Protein AF-A0A7Z8PB10-F1 (afdb_monomer_lite)

Sequence (148 aa):
MECFTLDSGPEALIAQLASESCLQAYIQVSTEELAGVVEPSLMRHLRQMQDCLQQIMGGGFEVAVASNRQGMDLLLTELLALGTWHGWELPLQAAAVRDLPQPAPASGLLGTDAQGEGARCWLQGELVWLSRCREVTDQADMSQHWGS

Structure (mmCIF, N/CA/C/O backbone):
data_AF-A0A7Z8PB10-F1
#
_entry.id   AF-A0A7Z8PB10-F1
#
loop_
_atom_site.group_PDB
_atom_site.id
_atom_site.type_symbol
_atom_site.label_atom_id
_atom_site.label_alt_id
_atom_site.label_comp_id
_atom_site.label_asym_id
_atom_site.label_entity_id
_atom_site.label_seq_id
_atom_site.pdbx_PDB_ins_code
_atom_site.Cartn_x
_atom_site.Cartn_y
_atom_site.Cartn_z
_atom_site.occupancy
_atom_site.B_iso_or_equiv
_atom_site.auth_seq_id
_atom_site.auth_comp_id
_atom_site.auth_asym_id
_atom_site.auth_atom_id
_atom_site.pdbx_PDB_model_num
ATOM 1 N N . MET A 1 1 ? 9.977 -12.111 0.870 1.00 86.12 1 MET A N 1
ATOM 2 C CA . MET A 1 1 ? 10.009 -10.943 -0.023 1.00 86.12 1 MET A CA 1
ATOM 3 C C . MET A 1 1 ? 9.470 -11.374 -1.367 1.00 86.12 1 MET A C 1
ATOM 5 O O . MET A 1 1 ? 9.866 -12.424 -1.865 1.00 86.12 1 MET A O 1
ATOM 9 N N . GLU A 1 2 ? 8.530 -10.605 -1.883 1.00 91.25 2 GLU A N 1
ATOM 10 C CA . GLU A 1 2 ? 7.868 -10.787 -3.168 1.00 91.25 2 GLU A CA 1
ATOM 11 C C . GLU A 1 2 ? 8.197 -9.576 -4.039 1.00 91.25 2 GLU A C 1
ATOM 13 O O . GLU A 1 2 ? 8.516 -8.505 -3.519 1.00 91.25 2 GLU A O 1
ATOM 18 N N . CYS A 1 3 ? 8.161 -9.750 -5.353 1.00 94.56 3 CYS A N 1
ATOM 19 C CA . CYS A 1 3 ? 8.419 -8.677 -6.299 1.00 94.56 3 CYS A CA 1
ATOM 20 C C . CYS A 1 3 ? 7.369 -8.725 -7.399 1.00 94.56 3 CYS A C 1
ATOM 22 O O . CYS A 1 3 ? 6.978 -9.806 -7.855 1.00 94.56 3 CYS A O 1
ATOM 24 N N . PHE A 1 4 ? 6.937 -7.546 -7.813 1.00 95.62 4 PHE A N 1
ATOM 25 C CA . PHE A 1 4 ? 5.889 -7.348 -8.791 1.00 95.62 4 PHE A CA 1
ATOM 26 C C . PHE A 1 4 ? 6.340 -6.343 -9.842 1.00 95.62 4 PHE A C 1
ATOM 28 O O . PHE A 1 4 ? 7.070 -5.401 -9.534 1.00 95.62 4 PHE A O 1
ATOM 35 N N . THR A 1 5 ? 5.872 -6.536 -11.068 1.00 95.75 5 THR A N 1
ATOM 36 C CA . THR A 1 5 ? 5.940 -5.543 -12.136 1.00 95.75 5 THR A CA 1
ATOM 37 C C . THR A 1 5 ? 4.611 -4.799 -12.192 1.00 95.75 5 THR A C 1
ATOM 39 O O . THR A 1 5 ? 3.552 -5.417 -12.089 1.00 95.75 5 THR A O 1
ATOM 42 N N . LEU A 1 6 ? 4.668 -3.483 -12.356 1.00 94.56 6 LEU A N 1
ATOM 43 C CA . LEU A 1 6 ? 3.505 -2.634 -12.573 1.00 94.56 6 LEU A CA 1
ATOM 44 C C . LEU A 1 6 ? 2.930 -2.850 -13.984 1.00 94.56 6 LEU A C 1
ATOM 46 O O . LEU A 1 6 ? 3.659 -2.721 -14.964 1.00 94.56 6 LEU A O 1
ATOM 50 N N . ASP A 1 7 ? 1.623 -3.097 -14.103 1.00 92.50 7 ASP A N 1
ATOM 51 C CA . ASP A 1 7 ? 0.934 -3.118 -15.413 1.00 92.50 7 ASP A CA 1
ATOM 52 C C . ASP A 1 7 ? 0.835 -1.717 -16.030 1.00 92.50 7 ASP A C 1
ATOM 54 O O . ASP A 1 7 ? 0.815 -1.518 -17.245 1.00 92.50 7 ASP A O 1
ATOM 58 N N . SER A 1 8 ? 0.752 -0.732 -15.148 1.00 84.19 8 SER A N 1
ATOM 59 C CA . SER A 1 8 ? 0.662 0.692 -15.426 1.00 84.19 8 SER A CA 1
ATOM 60 C C . SER A 1 8 ? 1.412 1.403 -14.311 1.00 84.19 8 SER A C 1
ATOM 62 O O . SER A 1 8 ? 1.325 0.953 -13.170 1.00 84.19 8 SER A O 1
ATOM 64 N N . GLY A 1 9 ? 2.152 2.467 -14.639 1.00 90.25 9 GLY A N 1
ATOM 65 C CA . GLY A 1 9 ? 3.094 3.140 -13.734 1.00 90.25 9 GLY A CA 1
ATOM 66 C C . GLY A 1 9 ? 2.552 3.463 -12.328 1.00 90.25 9 GLY A C 1
ATOM 67 O O . GLY A 1 9 ? 1.354 3.368 -12.069 1.00 90.25 9 GLY A O 1
ATOM 68 N N . PRO A 1 10 ? 3.420 3.884 -11.394 1.00 92.31 10 PRO A N 1
ATOM 69 C CA . PRO A 1 10 ? 3.121 3.883 -9.956 1.00 92.31 10 PRO A CA 1
ATOM 70 C C . PRO A 1 10 ? 1.874 4.689 -9.564 1.00 92.31 10 PRO A C 1
ATOM 72 O O . PRO A 1 10 ? 1.188 4.341 -8.608 1.00 92.31 10 PRO A O 1
ATOM 75 N N . GLU A 1 11 ? 1.536 5.719 -10.336 1.00 93.88 11 GLU A N 1
ATOM 76 C CA . GLU A 1 11 ? 0.323 6.525 -10.172 1.00 93.88 11 GLU A CA 1
ATOM 77 C C . GLU A 1 11 ? -0.963 5.693 -10.265 1.00 93.88 11 GLU A C 1
ATOM 79 O O . GLU A 1 11 ? -1.881 5.892 -9.473 1.00 93.88 11 GLU A O 1
ATOM 84 N N . ALA A 1 12 ? -1.024 4.728 -11.186 1.00 94.88 12 ALA A N 1
ATOM 85 C CA . ALA A 1 12 ? -2.190 3.870 -11.363 1.00 94.88 12 ALA A CA 1
ATOM 86 C C . ALA A 1 12 ? -2.346 2.875 -10.206 1.00 94.88 12 ALA A C 1
ATOM 88 O O . ALA A 1 12 ? -3.461 2.645 -9.740 1.00 94.88 12 ALA A O 1
ATOM 89 N N . LEU A 1 13 ? -1.234 2.337 -9.692 1.00 95.94 13 LEU A N 1
ATOM 90 C CA . LEU A 1 13 ? -1.252 1.520 -8.478 1.00 95.94 13 LEU A CA 1
ATOM 91 C C . LEU A 1 13 ? -1.753 2.335 -7.281 1.00 95.94 13 LEU A C 1
ATOM 93 O O . LEU A 1 13 ? -2.646 1.885 -6.570 1.00 95.94 13 LEU A O 1
ATOM 97 N N . ILE A 1 14 ? -1.215 3.540 -7.076 1.00 96.19 14 ILE A N 1
ATOM 98 C CA . ILE A 1 14 ? -1.632 4.423 -5.978 1.00 96.19 14 ILE A CA 1
ATOM 99 C C . ILE A 1 14 ? -3.119 4.774 -6.103 1.00 96.19 14 ILE A C 1
ATOM 101 O O . ILE A 1 14 ? -3.845 4.685 -5.116 1.00 96.19 14 ILE A O 1
ATOM 105 N N . ALA A 1 15 ? -3.592 5.114 -7.305 1.00 95.50 15 ALA A N 1
ATOM 106 C CA . ALA A 1 15 ? -5.002 5.403 -7.552 1.00 95.50 15 ALA A CA 1
ATOM 107 C C . ALA A 1 15 ? -5.905 4.194 -7.256 1.00 95.50 15 ALA A C 1
ATOM 109 O O . ALA A 1 15 ? -6.958 4.361 -6.644 1.00 95.50 15 ALA A O 1
ATOM 110 N N . GLN A 1 16 ? -5.486 2.978 -7.629 1.00 96.62 16 GLN A N 1
ATOM 111 C CA . GLN A 1 16 ? -6.229 1.755 -7.319 1.00 96.62 16 GLN A CA 1
ATOM 112 C C . GLN A 1 16 ? -6.271 1.486 -5.809 1.00 96.62 16 GLN A C 1
ATOM 114 O O . GLN A 1 16 ? -7.339 1.192 -5.274 1.00 96.62 16 GLN A O 1
ATOM 119 N N . LEU A 1 17 ? -5.145 1.625 -5.105 1.00 96.69 17 LEU A N 1
ATOM 120 C CA . LEU A 1 17 ? -5.073 1.425 -3.653 1.00 96.69 17 LEU A CA 1
ATOM 121 C C . LEU A 1 17 ? -5.892 2.475 -2.885 1.00 96.69 17 LEU A C 1
ATOM 123 O O . LEU A 1 17 ? -6.523 2.155 -1.883 1.00 96.69 17 LEU A O 1
ATOM 127 N N . ALA A 1 18 ? -5.934 3.715 -3.377 1.00 96.31 18 ALA A N 1
ATOM 128 C CA . ALA A 1 18 ? -6.742 4.795 -2.81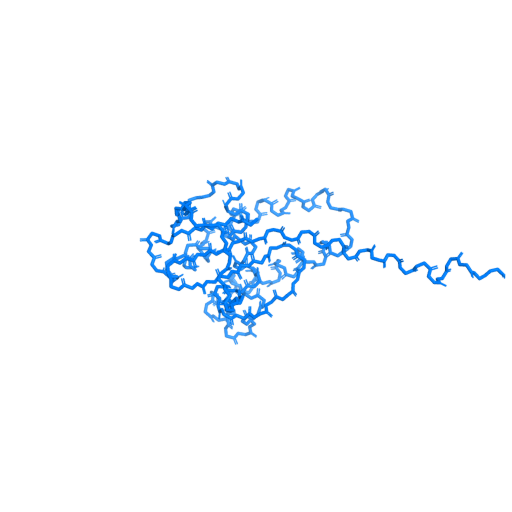4 1.00 96.31 18 ALA A CA 1
ATOM 129 C C . ALA A 1 18 ? -8.210 4.790 -3.293 1.00 96.31 18 ALA A C 1
ATOM 131 O O . ALA A 1 18 ? -8.985 5.661 -2.893 1.00 96.31 18 ALA A O 1
ATOM 132 N N . SER A 1 19 ? -8.603 3.843 -4.154 1.00 95.62 19 SER A N 1
ATOM 133 C CA . SER A 1 19 ? -9.971 3.748 -4.668 1.00 95.62 19 SER A CA 1
ATOM 134 C C . SER A 1 19 ? -10.956 3.358 -3.570 1.00 95.62 19 SER A C 1
ATOM 136 O O . SER A 1 19 ? -10.640 2.563 -2.685 1.00 95.62 19 SER A O 1
ATOM 138 N N . GLU A 1 20 ? -12.194 3.847 -3.665 1.00 94.38 20 GLU A N 1
ATOM 139 C CA . GLU A 1 20 ? -13.251 3.519 -2.701 1.00 94.38 20 GLU A CA 1
ATOM 140 C C . GLU A 1 20 ? -13.419 2.002 -2.515 1.00 94.38 20 GLU A C 1
ATOM 142 O O . GLU A 1 20 ? -13.520 1.531 -1.384 1.00 94.38 20 GLU A O 1
ATOM 147 N N . SER A 1 21 ? -13.361 1.225 -3.601 1.00 94.31 21 SER A N 1
ATOM 148 C CA . SER A 1 21 ? -13.440 -0.238 -3.553 1.00 94.31 21 SER A CA 1
ATOM 149 C C . SER A 1 21 ? -12.322 -0.873 -2.729 1.00 94.31 21 SER A C 1
ATOM 151 O O . SER A 1 21 ? -12.584 -1.770 -1.930 1.00 94.31 21 SER A O 1
ATOM 153 N N . CYS A 1 22 ? -11.080 -0.406 -2.888 1.00 95.44 22 CYS A N 1
ATOM 154 C CA . CYS A 1 22 ? -9.941 -0.954 -2.155 1.00 95.44 22 CYS A CA 1
ATOM 155 C C . CYS A 1 22 ? -10.000 -0.562 -0.673 1.00 95.44 22 CYS A C 1
ATOM 157 O O . CYS A 1 22 ? -9.753 -1.386 0.208 1.00 95.44 22 CYS A O 1
ATOM 159 N N . LEU A 1 23 ? -10.398 0.680 -0.388 1.00 95.31 23 LEU A N 1
ATOM 160 C CA . LEU A 1 23 ? -10.580 1.172 0.976 1.00 95.31 23 LEU A CA 1
ATOM 161 C C . LEU A 1 23 ? -11.707 0.423 1.706 1.00 95.31 23 LEU A C 1
ATOM 163 O O . LEU A 1 23 ? -11.551 0.063 2.871 1.00 95.31 23 LEU A O 1
ATOM 167 N N . GLN A 1 24 ? -12.820 0.126 1.030 1.00 93.69 24 GLN A N 1
ATOM 168 C CA . GLN A 1 24 ? -13.904 -0.684 1.596 1.00 93.69 24 GLN A CA 1
ATOM 169 C C . GLN A 1 24 ? -13.471 -2.133 1.853 1.00 93.69 24 GLN A C 1
ATOM 171 O O . GLN A 1 24 ? -13.760 -2.670 2.924 1.00 93.69 24 GLN A O 1
ATOM 176 N N . ALA A 1 25 ? -12.734 -2.747 0.921 1.00 94.06 25 ALA A N 1
ATOM 177 C CA . ALA A 1 25 ? -12.179 -4.087 1.111 1.00 94.06 25 ALA A CA 1
ATOM 178 C C . ALA A 1 25 ? -11.239 -4.142 2.329 1.00 94.06 25 ALA A C 1
ATOM 180 O O . ALA A 1 25 ? -11.304 -5.075 3.130 1.00 94.06 25 ALA A O 1
ATOM 181 N N . TYR A 1 26 ? -10.428 -3.100 2.528 1.00 93.12 26 TYR A N 1
ATOM 182 C CA . TYR A 1 26 ? -9.581 -2.965 3.709 1.00 93.12 26 TYR A CA 1
ATOM 183 C C . TYR A 1 26 ? -10.376 -2.845 5.012 1.00 93.12 26 TYR A C 1
ATOM 185 O O . TYR A 1 26 ? -10.040 -3.509 5.991 1.00 93.12 26 TYR A O 1
ATOM 193 N N . ILE A 1 27 ? -11.446 -2.042 5.046 1.00 91.81 27 ILE A N 1
ATOM 194 C CA . ILE A 1 27 ? -12.318 -1.932 6.231 1.00 91.81 27 ILE A CA 1
ATOM 195 C C . ILE A 1 27 ? -12.877 -3.301 6.614 1.00 91.81 27 ILE A C 1
ATOM 197 O O . ILE A 1 27 ? -12.883 -3.656 7.794 1.00 91.81 27 ILE A O 1
ATOM 201 N N . GLN A 1 28 ? -13.329 -4.070 5.623 1.00 90.81 28 GLN A N 1
ATOM 202 C CA . GLN A 1 28 ? -13.881 -5.396 5.857 1.00 90.81 28 GLN A CA 1
ATOM 203 C C . GLN A 1 28 ? -12.833 -6.336 6.466 1.00 90.81 28 GLN A C 1
ATOM 205 O O . GLN A 1 28 ? -13.066 -6.881 7.544 1.00 90.81 28 GLN A O 1
ATOM 210 N N . VAL A 1 29 ? -11.664 -6.463 5.828 1.00 88.38 29 VAL A N 1
ATOM 211 C CA . VAL A 1 29 ? -10.586 -7.349 6.302 1.00 88.38 29 VAL A CA 1
ATOM 212 C C . VAL A 1 29 ? -10.073 -6.916 7.676 1.00 88.38 29 VAL A C 1
ATOM 214 O O . VAL A 1 29 ? -10.006 -7.728 8.594 1.00 88.38 29 VAL A O 1
ATOM 217 N N . SER A 1 30 ? -9.781 -5.628 7.865 1.00 83.19 30 SER A N 1
ATOM 218 C CA . SER A 1 30 ? -9.255 -5.117 9.138 1.00 83.19 30 SER A CA 1
ATOM 219 C C . SER A 1 30 ? -10.231 -5.299 10.303 1.00 83.19 30 SER A C 1
ATOM 221 O O . SER A 1 30 ? -9.800 -5.544 11.426 1.00 83.19 30 SER A O 1
ATOM 223 N N . THR A 1 31 ? -11.544 -5.228 10.062 1.00 82.69 31 THR A N 1
ATOM 224 C CA . THR A 1 31 ? -12.552 -5.470 11.106 1.00 82.69 31 THR A CA 1
ATOM 225 C C . THR A 1 31 ? -12.597 -6.941 11.520 1.00 82.69 31 THR A C 1
ATOM 227 O O . THR A 1 31 ? -12.718 -7.240 12.710 1.00 82.69 31 THR A O 1
ATOM 230 N N . GLU A 1 32 ? -12.472 -7.858 10.558 1.00 80.25 32 GLU A N 1
ATOM 231 C CA . GLU A 1 32 ? -12.383 -9.297 10.822 1.00 80.25 32 GLU A CA 1
ATOM 232 C C . GLU A 1 32 ? -11.098 -9.641 11.590 1.00 80.25 32 GLU A C 1
ATOM 234 O O . GLU A 1 32 ? -11.148 -10.387 12.570 1.00 80.25 32 GLU A O 1
ATOM 239 N N . GLU A 1 33 ? -9.964 -9.046 11.210 1.00 72.25 33 GLU A N 1
ATOM 240 C CA . GLU A 1 33 ? -8.688 -9.249 11.898 1.00 72.25 33 GLU A CA 1
ATOM 241 C C . GLU A 1 33 ? -8.699 -8.677 13.321 1.00 72.25 33 GLU A C 1
ATOM 243 O O . GLU A 1 33 ? -8.314 -9.376 14.260 1.00 72.25 33 GLU A O 1
ATOM 248 N N . LEU A 1 34 ? -9.208 -7.452 13.514 1.00 70.06 34 LEU A N 1
ATOM 249 C CA . LEU A 1 34 ? -9.288 -6.784 14.820 1.00 70.06 34 LEU A CA 1
ATOM 250 C C . LEU A 1 34 ? -10.033 -7.601 15.875 1.00 70.06 34 LEU A C 1
ATOM 252 O O . LEU A 1 34 ? -9.665 -7.554 17.049 1.00 70.06 34 LEU A O 1
ATOM 256 N N . ALA A 1 35 ? -11.052 -8.367 15.478 1.00 70.50 35 ALA A N 1
ATOM 257 C CA . ALA A 1 35 ? -11.806 -9.217 16.394 1.00 70.50 35 ALA A CA 1
ATOM 258 C C . ALA A 1 35 ? -10.944 -10.320 17.045 1.00 70.50 35 ALA A C 1
ATOM 260 O O . ALA A 1 35 ? -11.311 -10.837 18.101 1.00 70.50 35 ALA A O 1
ATOM 261 N N . GLY A 1 36 ? -9.805 -10.670 16.435 1.00 71.75 36 GLY A N 1
ATOM 262 C CA . GLY A 1 36 ? -8.867 -11.681 16.921 1.00 71.75 36 GLY A CA 1
ATOM 263 C C . GLY A 1 36 ? -7.560 -11.135 17.508 1.00 71.75 36 GLY A C 1
ATOM 264 O O . GLY A 1 36 ? -6.740 -11.931 17.970 1.00 71.75 36 GLY A O 1
ATOM 265 N N . VAL A 1 37 ? -7.331 -9.815 17.500 1.00 75.06 37 VAL A N 1
ATOM 266 C CA . VAL A 1 37 ? -6.062 -9.225 17.960 1.00 75.06 37 VAL A CA 1
ATOM 267 C C . VAL A 1 37 ? -6.026 -9.101 19.481 1.00 75.06 37 VAL A C 1
ATOM 269 O O . VAL A 1 37 ? -6.857 -8.435 20.092 1.00 75.06 37 VAL A O 1
ATOM 272 N N . VAL A 1 38 ? -4.993 -9.685 20.092 1.00 71.38 38 VAL A N 1
ATOM 273 C CA . VAL A 1 38 ? -4.684 -9.540 21.528 1.00 71.38 38 VAL A CA 1
ATOM 274 C C . VAL A 1 38 ? -3.403 -8.741 21.793 1.00 71.38 38 VAL A C 1
ATOM 276 O O . VAL A 1 38 ? -3.110 -8.404 22.938 1.00 71.38 38 VAL A O 1
ATOM 279 N N . GLU A 1 39 ? -2.644 -8.418 20.746 1.00 82.50 39 GLU A N 1
ATOM 280 C CA . GLU A 1 39 ? -1.340 -7.760 20.836 1.00 82.50 39 GLU A CA 1
ATOM 281 C C . GLU A 1 39 ? -1.485 -6.222 20.840 1.00 82.50 39 GLU A C 1
ATOM 283 O O . GLU A 1 39 ? -2.064 -5.650 19.907 1.00 82.50 39 GLU A O 1
ATOM 288 N N . PRO A 1 40 ? -0.981 -5.511 21.872 1.00 82.62 40 PRO A N 1
ATOM 289 C CA . PRO A 1 40 ? -1.164 -4.063 21.991 1.00 82.62 40 PRO A CA 1
ATOM 290 C C . PRO A 1 40 ? -0.526 -3.239 20.869 1.00 82.62 40 PRO A C 1
ATOM 292 O O . PRO A 1 40 ? -1.044 -2.168 20.538 1.00 82.62 40 PRO A O 1
ATOM 295 N N . SER A 1 41 ? 0.603 -3.688 20.321 1.00 81.56 41 SER A N 1
ATOM 296 C CA . SER A 1 41 ? 1.307 -2.975 19.255 1.00 81.56 41 SER A CA 1
ATOM 297 C C . SER A 1 41 ? 0.552 -3.077 17.930 1.00 81.56 41 SER A C 1
ATOM 299 O O . SER A 1 41 ? 0.217 -2.040 17.353 1.00 81.56 41 SER A O 1
ATOM 301 N N . LEU A 1 42 ? 0.089 -4.278 17.574 1.00 79.38 42 LEU A N 1
ATOM 302 C CA . LEU A 1 42 ? -0.790 -4.499 16.427 1.00 79.38 42 LEU A CA 1
ATOM 303 C C . LEU A 1 42 ? -2.095 -3.695 16.539 1.00 79.38 42 LEU A C 1
ATOM 305 O O . LEU A 1 42 ? -2.514 -3.047 15.582 1.00 79.38 42 LEU A O 1
ATOM 309 N N . MET A 1 43 ? -2.715 -3.642 17.724 1.00 82.94 43 MET A N 1
ATOM 310 C CA . MET A 1 43 ? -3.902 -2.802 17.934 1.00 82.94 43 MET A CA 1
ATOM 311 C C . MET A 1 43 ? -3.600 -1.308 17.716 1.00 82.94 43 MET A C 1
ATOM 313 O O . MET A 1 43 ? -4.436 -0.580 17.177 1.00 82.94 43 MET A O 1
ATOM 317 N N . ARG A 1 44 ? -2.423 -0.824 18.133 1.00 85.56 44 ARG A N 1
ATOM 318 C CA . ARG A 1 44 ? -1.998 0.567 17.907 1.00 85.56 44 ARG A CA 1
ATOM 319 C C . ARG A 1 44 ? -1.777 0.841 16.422 1.00 85.56 44 ARG A C 1
ATOM 321 O O . ARG A 1 44 ? -2.239 1.872 15.940 1.00 85.56 44 ARG A O 1
ATOM 328 N N . HIS A 1 45 ? -1.118 -0.075 15.719 1.00 85.94 45 HIS A N 1
ATOM 329 C CA . HIS A 1 45 ? -0.901 0.011 14.279 1.00 85.94 45 HIS A CA 1
ATOM 330 C C . HIS A 1 45 ? -2.235 0.074 13.519 1.00 85.94 45 HIS A C 1
ATOM 332 O O . HIS A 1 45 ? -2.464 1.001 12.746 1.00 85.94 45 HIS A O 1
ATOM 338 N N . LEU A 1 46 ? -3.173 -0.829 13.815 1.00 85.31 46 LEU A N 1
ATOM 339 C CA . LEU A 1 46 ? -4.485 -0.851 13.160 1.00 85.31 46 LEU A CA 1
ATOM 340 C C . LEU A 1 46 ? -5.297 0.425 13.429 1.00 85.31 46 LEU A C 1
ATOM 342 O O . LEU A 1 46 ? -5.939 0.947 12.521 1.00 85.31 46 LEU A O 1
ATOM 346 N N . ARG A 1 47 ? -5.221 0.993 14.642 1.00 87.25 47 ARG A N 1
ATOM 347 C CA . ARG A 1 47 ? -5.822 2.308 14.935 1.00 87.25 47 ARG A CA 1
ATOM 348 C C . ARG A 1 47 ? -5.183 3.429 14.115 1.00 87.25 47 ARG A C 1
ATOM 350 O O . ARG A 1 47 ? -5.902 4.249 13.558 1.00 87.25 47 ARG A O 1
ATOM 357 N N . GLN A 1 48 ? -3.856 3.437 13.984 1.00 90.31 48 GLN A N 1
ATOM 358 C CA . GLN A 1 48 ? -3.160 4.407 13.135 1.00 90.31 48 GLN A CA 1
ATOM 359 C C . GLN A 1 48 ? -3.612 4.299 11.670 1.00 90.31 48 GLN A C 1
ATOM 361 O O . GLN A 1 48 ? -3.800 5.322 11.008 1.00 90.31 48 GLN A O 1
ATOM 366 N N . MET A 1 49 ? -3.810 3.081 11.159 1.00 91.69 49 MET A N 1
ATOM 367 C CA . MET A 1 49 ? -4.310 2.868 9.799 1.00 91.69 49 MET A CA 1
ATOM 368 C C . MET A 1 49 ? -5.760 3.329 9.642 1.00 91.69 49 MET A C 1
ATOM 370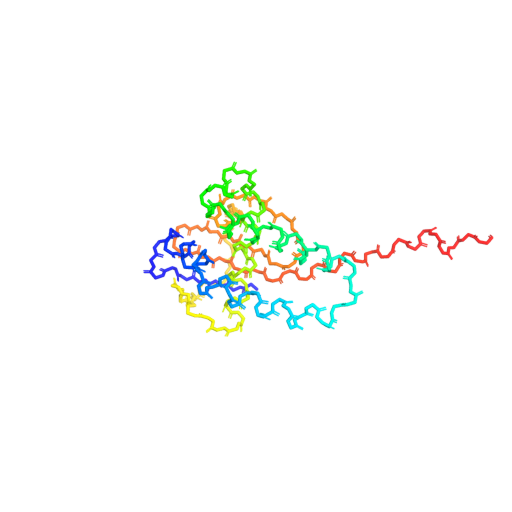 O O . MET A 1 49 ? -6.086 3.964 8.640 1.00 91.69 49 MET A O 1
ATOM 374 N N . GLN A 1 50 ? -6.612 3.113 10.648 1.00 90.44 50 GLN A N 1
ATOM 375 C CA . GLN A 1 50 ? -7.970 3.664 10.671 1.00 90.44 50 GLN A CA 1
ATOM 376 C C . GLN A 1 50 ? -7.969 5.197 10.648 1.00 90.44 50 GLN A C 1
ATOM 378 O O . GLN A 1 50 ? -8.719 5.788 9.874 1.00 90.44 50 GLN A O 1
ATOM 383 N N . ASP A 1 51 ? -7.102 5.853 11.421 1.00 92.69 51 ASP A N 1
ATOM 384 C CA . ASP A 1 51 ? -6.981 7.316 11.414 1.00 92.69 51 ASP A CA 1
ATOM 385 C C . ASP A 1 51 ? -6.539 7.845 10.040 1.00 92.69 51 ASP A C 1
ATOM 387 O O . ASP A 1 51 ? -7.026 8.878 9.571 1.00 92.69 51 ASP A O 1
ATOM 391 N N . CYS A 1 52 ? -5.627 7.134 9.371 1.00 94.56 52 CYS A N 1
ATOM 392 C CA . CYS A 1 52 ? -5.197 7.457 8.012 1.00 94.56 52 CYS A CA 1
ATOM 393 C C . CYS A 1 52 ? -6.346 7.289 7.007 1.00 94.56 52 CYS A C 1
ATOM 395 O O . CYS A 1 52 ? -6.594 8.165 6.179 1.00 94.56 52 CYS A O 1
ATOM 397 N N . LEU A 1 53 ? -7.095 6.197 7.124 1.00 94.62 53 LEU A N 1
ATOM 398 C CA . LEU A 1 53 ? -8.246 5.912 6.282 1.00 94.62 53 LEU A CA 1
ATOM 399 C C . LEU A 1 53 ? -9.336 6.985 6.413 1.00 94.62 53 LEU A C 1
ATOM 401 O O . LEU A 1 53 ? -9.858 7.462 5.407 1.00 94.62 53 LEU A O 1
ATOM 405 N N . GLN A 1 54 ? -9.643 7.415 7.640 1.00 93.81 54 GLN A N 1
ATOM 406 C CA . GLN A 1 54 ? -10.623 8.476 7.889 1.00 93.81 54 GLN A CA 1
ATOM 407 C C . GLN A 1 54 ? -10.207 9.808 7.255 1.00 93.81 54 GLN A C 1
ATOM 409 O O . GLN A 1 54 ? -11.061 10.534 6.747 1.00 93.81 54 GLN A O 1
ATOM 414 N N . GLN A 1 55 ? -8.908 10.123 7.218 1.00 95.31 55 GLN A N 1
ATOM 415 C CA . GLN A 1 55 ? -8.416 11.317 6.520 1.00 95.31 55 GLN A CA 1
ATOM 416 C C . GLN A 1 55 ? -8.687 11.243 5.014 1.00 95.31 55 GLN A C 1
ATOM 418 O O . GLN A 1 55 ? -9.160 12.222 4.435 1.00 95.31 55 GLN A O 1
ATOM 423 N N . ILE A 1 56 ? -8.457 10.080 4.392 1.00 95.50 56 ILE A N 1
ATOM 424 C CA . ILE A 1 56 ? -8.767 9.872 2.971 1.00 95.50 56 ILE A CA 1
ATOM 425 C C . ILE A 1 56 ? -10.275 9.995 2.730 1.00 95.50 56 ILE A C 1
ATOM 427 O O . ILE A 1 56 ? -10.690 10.707 1.820 1.00 95.50 56 ILE A O 1
ATOM 431 N N . MET A 1 57 ? -11.103 9.354 3.557 1.00 92.69 57 MET A N 1
ATOM 432 C CA . MET A 1 57 ? -12.562 9.390 3.402 1.00 92.69 57 MET A CA 1
ATOM 433 C C . MET A 1 57 ? -13.156 10.789 3.630 1.00 92.69 57 MET A C 1
ATOM 435 O O . MET A 1 57 ? -14.150 11.141 3.000 1.00 92.69 57 MET A O 1
ATOM 439 N N . GLY A 1 58 ? -12.567 11.587 4.525 1.00 92.88 58 GLY A N 1
ATOM 440 C CA . GLY A 1 58 ? -13.067 12.917 4.875 1.00 92.88 58 GLY A CA 1
ATOM 441 C C . GLY A 1 58 ? -12.606 14.043 3.945 1.00 92.88 58 GLY A C 1
ATOM 442 O O . GLY A 1 58 ? -13.347 15.005 3.754 1.00 92.88 58 GLY A O 1
ATOM 443 N N . GLY A 1 59 ? -11.394 13.950 3.385 1.00 92.19 59 GLY A N 1
ATOM 444 C CA . GLY A 1 59 ? -10.776 15.034 2.605 1.00 92.19 59 GLY A CA 1
ATOM 445 C C . GLY A 1 59 ? -10.236 14.635 1.232 1.00 92.19 59 GLY A C 1
ATOM 446 O O . GLY A 1 59 ? -9.803 15.504 0.478 1.00 92.19 59 GLY A O 1
ATOM 447 N N . GLY A 1 60 ? -10.262 13.348 0.891 1.00 95.38 60 GLY A N 1
ATOM 448 C CA . GLY A 1 60 ? -9.607 12.803 -0.292 1.00 95.38 60 GLY A CA 1
ATOM 449 C C . GLY A 1 60 ? -8.123 12.501 -0.064 1.00 95.38 60 GLY A C 1
ATOM 450 O O . GLY A 1 60 ? -7.469 13.035 0.835 1.00 95.38 60 GLY A O 1
ATOM 451 N N . PHE A 1 61 ? -7.580 11.627 -0.912 1.00 96.00 61 PHE A N 1
ATOM 452 C CA . PHE A 1 61 ? -6.210 11.129 -0.781 1.00 96.00 61 PHE A CA 1
ATOM 453 C C . PHE A 1 61 ? -5.152 12.240 -0.879 1.00 96.00 61 PHE A C 1
ATOM 455 O O . PHE A 1 61 ? -4.242 12.293 -0.057 1.00 96.00 61 PHE A O 1
ATOM 462 N N . GLU A 1 62 ? -5.289 13.174 -1.824 1.00 96.19 62 GLU A N 1
ATOM 463 C CA . GLU A 1 62 ? -4.313 14.259 -2.017 1.00 96.19 62 GLU A CA 1
ATOM 464 C C . GLU A 1 62 ? -4.175 15.158 -0.779 1.00 96.19 62 GLU A C 1
ATOM 466 O O . GLU A 1 62 ? -3.065 15.502 -0.367 1.00 96.19 62 GLU A O 1
ATOM 471 N N . VAL A 1 63 ? -5.300 15.495 -0.141 1.00 96.00 63 VAL A N 1
ATOM 472 C CA . VAL A 1 63 ? -5.327 16.306 1.086 1.00 96.00 63 VAL A CA 1
ATOM 473 C C . VAL A 1 63 ? -4.696 15.544 2.253 1.00 96.00 63 VAL A C 1
ATOM 475 O O . VAL A 1 63 ? -3.915 16.116 3.022 1.00 96.00 63 VAL A O 1
ATO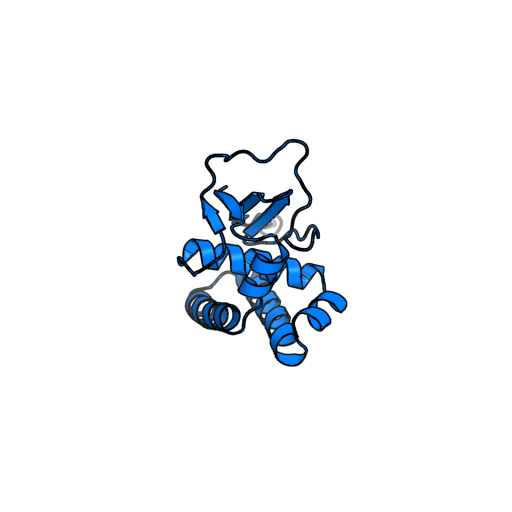M 478 N N . ALA A 1 64 ? -4.984 14.245 2.366 1.00 96.31 64 ALA A N 1
ATOM 479 C CA . ALA A 1 64 ? -4.390 13.384 3.383 1.00 96.31 64 ALA A CA 1
ATOM 480 C C . ALA A 1 64 ? -2.863 13.263 3.210 1.00 96.31 64 ALA A C 1
ATOM 482 O O . ALA A 1 64 ? -2.122 13.404 4.183 1.00 96.31 64 ALA A O 1
ATOM 483 N N . VAL A 1 65 ? -2.369 13.112 1.975 1.00 96.31 65 VAL A N 1
ATOM 484 C CA . VAL A 1 65 ? -0.926 13.086 1.665 1.00 96.31 65 VAL A CA 1
ATOM 485 C C . VAL A 1 65 ? -0.247 14.406 2.019 1.00 96.31 65 VAL A C 1
ATOM 487 O O . VAL A 1 65 ? 0.849 14.393 2.580 1.00 96.31 65 VAL A O 1
ATOM 490 N N . ALA A 1 66 ? -0.881 15.545 1.725 1.00 96.06 66 ALA A N 1
ATOM 491 C CA . ALA A 1 66 ? -0.335 16.857 2.068 1.00 96.06 66 ALA A CA 1
ATOM 492 C C . ALA A 1 66 ? -0.214 17.066 3.588 1.00 96.06 66 ALA A C 1
ATOM 494 O O . ALA A 1 66 ? 0.697 17.755 4.045 1.00 96.06 66 ALA A O 1
ATOM 495 N N . SER A 1 67 ? -1.112 16.454 4.364 1.00 95.06 67 SER A N 1
ATOM 496 C CA . SER A 1 67 ? -1.161 16.592 5.824 1.00 95.06 67 SER A CA 1
ATOM 497 C C . SER A 1 67 ? -0.255 15.588 6.544 1.00 95.06 67 SER A C 1
ATOM 499 O O . SER A 1 67 ? 0.391 15.932 7.531 1.00 95.06 67 SER A O 1
ATOM 501 N N . ASN A 1 68 ? -0.200 14.346 6.057 1.00 94.38 68 ASN A N 1
ATOM 502 C CA . ASN A 1 68 ? 0.524 13.245 6.686 1.00 94.38 68 ASN A CA 1
ATOM 503 C C . ASN A 1 68 ? 1.051 12.243 5.644 1.00 94.38 68 ASN A C 1
ATOM 505 O O . ASN A 1 68 ? 0.586 11.105 5.544 1.00 94.38 68 ASN A O 1
ATOM 509 N N . ARG A 1 69 ? 2.057 12.659 4.870 1.00 94.62 69 ARG A N 1
ATOM 510 C CA . ARG A 1 69 ? 2.643 11.832 3.804 1.00 94.62 69 ARG A CA 1
ATOM 511 C C . ARG A 1 69 ? 3.150 10.477 4.301 1.00 94.62 69 ARG A C 1
ATOM 513 O O . ARG A 1 69 ? 2.877 9.473 3.659 1.00 94.62 69 ARG A O 1
ATOM 520 N N . GLN A 1 70 ? 3.849 10.447 5.437 1.00 92.50 70 GLN A N 1
ATOM 521 C CA . GLN A 1 70 ? 4.425 9.214 5.981 1.00 92.50 70 GLN A CA 1
ATOM 522 C C . GLN A 1 70 ? 3.341 8.214 6.411 1.00 92.50 70 GLN A C 1
ATOM 524 O O . GLN A 1 70 ? 3.453 7.026 6.126 1.00 92.50 70 GLN A O 1
ATOM 529 N N . GLY A 1 71 ? 2.267 8.686 7.056 1.00 93.19 71 GLY A N 1
ATOM 530 C CA . GLY A 1 71 ? 1.132 7.831 7.410 1.00 93.19 71 GLY A CA 1
ATOM 531 C C . GLY A 1 71 ? 0.387 7.298 6.187 1.00 93.19 71 GLY A C 1
ATOM 532 O O . GLY A 1 71 ? 0.007 6.131 6.171 1.00 93.19 71 GLY A O 1
ATOM 533 N N . MET A 1 72 ? 0.229 8.118 5.140 1.00 95.56 72 MET A N 1
ATOM 534 C CA . MET A 1 72 ? -0.365 7.663 3.877 1.00 95.56 72 MET A CA 1
ATOM 535 C C . MET A 1 72 ? 0.489 6.606 3.189 1.00 95.56 72 MET A C 1
ATOM 537 O O . MET A 1 72 ? -0.049 5.648 2.648 1.00 95.56 72 MET A O 1
ATOM 541 N N . ASP A 1 73 ? 1.809 6.757 3.224 1.00 94.06 73 ASP A N 1
ATOM 542 C CA . ASP A 1 73 ? 2.713 5.783 2.621 1.00 94.06 73 ASP A CA 1
ATOM 543 C C . ASP A 1 73 ? 2.678 4.435 3.353 1.00 94.06 73 ASP A C 1
ATOM 545 O O . ASP A 1 73 ? 2.641 3.371 2.730 1.00 94.06 73 ASP A O 1
ATOM 549 N N . LEU A 1 74 ? 2.597 4.479 4.688 1.00 92.44 74 LEU A N 1
ATOM 550 C CA . LEU A 1 74 ? 2.393 3.291 5.513 1.00 92.44 74 LEU A CA 1
ATOM 551 C C . LEU A 1 74 ? 1.053 2.610 5.189 1.00 92.44 74 LEU A C 1
ATOM 553 O O . LEU A 1 74 ? 1.027 1.405 4.957 1.00 92.44 74 LEU A O 1
ATOM 557 N N . LEU A 1 75 ? -0.037 3.379 5.085 1.00 93.88 75 LEU A N 1
ATOM 558 C CA . LEU A 1 75 ? -1.350 2.847 4.713 1.00 93.88 75 LEU A CA 1
ATOM 559 C C . LEU A 1 75 ? -1.346 2.224 3.311 1.00 93.88 75 LEU A C 1
ATOM 561 O O . LEU A 1 75 ? -1.867 1.129 3.133 1.00 93.88 75 LEU A O 1
ATOM 565 N N . LEU A 1 76 ? -0.742 2.878 2.316 1.00 95.25 76 LEU A N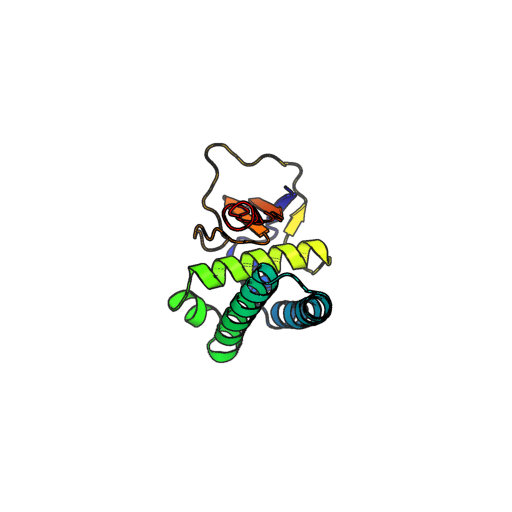 1
ATOM 566 C CA . LEU A 1 76 ? -0.624 2.323 0.964 1.00 95.25 76 LEU A CA 1
ATOM 567 C C . LEU A 1 76 ? 0.185 1.021 0.945 1.00 95.25 76 LEU A C 1
ATOM 569 O O . LEU A 1 76 ? -0.168 0.086 0.228 1.00 95.25 76 LEU A O 1
ATOM 573 N N . THR A 1 77 ? 1.249 0.952 1.744 1.00 94.00 77 THR A N 1
ATOM 574 C CA . THR A 1 77 ? 2.064 -0.258 1.900 1.00 94.00 77 THR A CA 1
ATOM 575 C C . THR A 1 77 ? 1.245 -1.406 2.487 1.00 94.00 77 THR A C 1
ATOM 577 O O . THR A 1 77 ? 1.327 -2.533 1.997 1.00 94.00 77 THR A O 1
ATOM 580 N N . GLU A 1 78 ? 0.418 -1.120 3.492 1.00 91.94 78 GLU A N 1
ATOM 581 C CA . GLU A 1 78 ? -0.458 -2.108 4.123 1.00 91.94 78 GLU A CA 1
ATOM 582 C C . GLU A 1 78 ? -1.576 -2.572 3.176 1.00 91.94 78 GLU A C 1
ATOM 584 O O . GLU A 1 78 ? -1.804 -3.772 3.017 1.00 91.94 78 GLU A O 1
ATOM 589 N N . LEU A 1 79 ? -2.217 -1.641 2.461 1.00 94.75 79 LEU A N 1
ATOM 590 C CA . LEU A 1 79 ? -3.221 -1.944 1.436 1.00 94.75 79 LEU A CA 1
ATOM 591 C C . LEU A 1 79 ? -2.649 -2.837 0.333 1.00 94.75 79 LEU A C 1
ATOM 593 O O . LEU A 1 79 ? -3.283 -3.811 -0.069 1.00 94.75 79 LEU A O 1
ATOM 597 N N . LEU A 1 80 ? -1.432 -2.543 -0.129 1.00 94.94 80 LEU A N 1
ATOM 598 C CA . LEU A 1 80 ? -0.720 -3.379 -1.090 1.00 94.94 80 LEU A CA 1
ATOM 599 C C . LEU A 1 80 ? -0.449 -4.780 -0.517 1.00 94.94 80 LEU A C 1
ATOM 601 O O . LEU A 1 80 ? -0.627 -5.790 -1.205 1.00 94.94 80 LEU A O 1
ATOM 605 N N . ALA A 1 81 ? -0.020 -4.859 0.742 1.00 92.44 81 ALA A N 1
ATOM 606 C CA . ALA A 1 81 ? 0.297 -6.122 1.390 1.00 92.44 81 ALA A CA 1
ATOM 607 C C . ALA A 1 81 ? -0.926 -7.025 1.561 1.00 92.44 81 ALA A C 1
ATOM 609 O O . ALA A 1 81 ? -0.849 -8.215 1.245 1.00 92.44 81 ALA A O 1
ATOM 610 N N . LEU A 1 82 ? -2.045 -6.461 2.013 1.00 91.94 82 LEU A N 1
ATOM 611 C CA . LEU A 1 82 ? -3.306 -7.178 2.164 1.00 91.94 82 LEU A CA 1
ATOM 612 C C . LEU A 1 82 ? -3.930 -7.500 0.812 1.00 91.94 82 LEU A C 1
ATOM 614 O O . LEU A 1 82 ? -4.364 -8.628 0.604 1.00 91.94 82 LEU A O 1
ATOM 618 N N . GLY A 1 83 ? -3.904 -6.570 -0.141 1.00 93.75 83 GLY A N 1
ATOM 619 C CA . GLY A 1 83 ? -4.449 -6.812 -1.472 1.00 93.75 83 GLY A CA 1
ATOM 620 C C . GLY A 1 83 ? -3.744 -7.951 -2.197 1.00 93.75 83 GLY A C 1
ATOM 621 O O . GLY A 1 83 ? -4.398 -8.828 -2.754 1.00 93.75 83 GLY A O 1
ATOM 622 N N . THR A 1 84 ? -2.416 -8.026 -2.095 1.00 93.50 84 THR A N 1
ATOM 623 C CA . THR A 1 84 ? -1.656 -9.171 -2.622 1.00 93.50 84 THR A CA 1
ATOM 624 C C . THR A 1 84 ? -1.918 -10.470 -1.849 1.00 93.50 84 THR A C 1
ATOM 626 O O . THR A 1 84 ? -1.887 -11.540 -2.450 1.00 93.50 84 THR A O 1
ATOM 629 N N . TRP A 1 85 ? -2.199 -10.418 -0.539 1.00 90.69 85 TRP A N 1
ATOM 630 C CA . TRP A 1 85 ? -2.532 -11.604 0.271 1.00 90.69 85 TRP A CA 1
ATOM 631 C C . TRP A 1 85 ? -3.916 -12.165 -0.070 1.00 90.69 85 TRP A C 1
ATOM 633 O O . TRP A 1 85 ? -4.084 -13.371 -0.242 1.00 90.69 85 TRP A O 1
ATOM 643 N N . HIS A 1 86 ? -4.910 -11.286 -0.161 1.0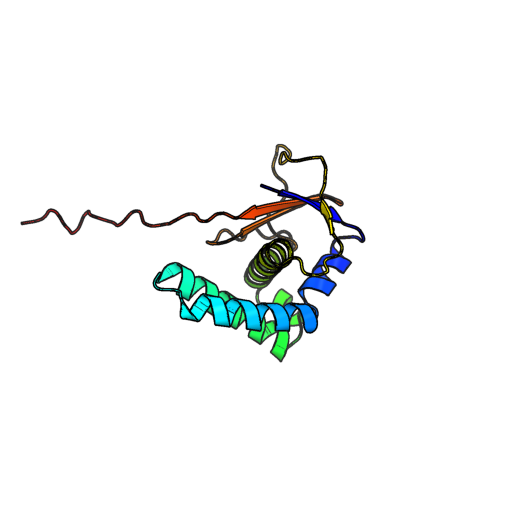0 91.19 86 HIS A N 1
ATOM 644 C CA . HIS A 1 86 ? -6.311 -11.634 -0.386 1.00 91.19 86 HIS A CA 1
ATOM 645 C C . HIS A 1 86 ? -6.680 -11.740 -1.871 1.00 91.19 86 HIS A C 1
ATOM 647 O O . HIS A 1 86 ? -7.832 -12.031 -2.188 1.00 91.19 86 HIS A O 1
ATOM 653 N N . GLY A 1 87 ? -5.720 -11.532 -2.779 1.00 91.31 87 GLY A N 1
ATOM 654 C CA . GLY A 1 87 ? -5.931 -11.651 -4.221 1.00 91.31 87 GLY A CA 1
ATOM 655 C C . GLY A 1 87 ? -6.854 -10.573 -4.787 1.00 91.31 87 GLY A C 1
ATOM 656 O O . GLY A 1 87 ? -7.667 -10.865 -5.660 1.00 91.31 87 GLY A O 1
ATOM 657 N N . TRP A 1 88 ? -6.766 -9.345 -4.273 1.00 94.12 88 TRP A N 1
ATOM 658 C CA . TRP A 1 88 ? -7.484 -8.205 -4.838 1.00 94.12 88 TRP A CA 1
ATOM 659 C C . TRP A 1 88 ? -6.979 -7.891 -6.247 1.00 94.12 88 TRP A C 1
ATOM 661 O O . TRP A 1 88 ? -5.817 -8.130 -6.581 1.00 94.12 88 TRP A O 1
ATOM 671 N N . GLU A 1 89 ? -7.851 -7.306 -7.065 1.00 92.38 89 GLU A N 1
ATOM 672 C CA . GLU A 1 89 ? -7.475 -6.809 -8.385 1.00 92.38 89 GLU A CA 1
ATOM 673 C C . GLU A 1 89 ? -6.588 -5.565 -8.234 1.00 92.38 89 GLU A C 1
ATOM 675 O O . GLU A 1 89 ? -7.055 -4.459 -7.949 1.00 92.38 89 GLU A O 1
ATOM 680 N N . LEU A 1 90 ? -5.283 -5.775 -8.396 1.00 94.62 90 LEU A N 1
ATOM 681 C CA . LEU A 1 90 ? -4.252 -4.744 -8.405 1.00 94.62 90 LEU A CA 1
ATOM 682 C C . LEU A 1 90 ? -3.548 -4.755 -9.771 1.00 94.62 90 LEU A C 1
ATOM 684 O O . LEU A 1 90 ? -3.400 -5.834 -10.346 1.00 94.62 90 LEU A O 1
ATOM 688 N N . PRO A 1 91 ? -3.081 -3.599 -10.283 1.00 94.88 91 PRO A N 1
ATOM 689 C CA . PRO A 1 91 ? -2.375 -3.497 -11.565 1.00 94.88 91 PRO A CA 1
ATOM 690 C C . PRO A 1 91 ? -0.923 -3.994 -11.439 1.00 94.88 91 PRO A C 1
ATOM 692 O O . PRO A 1 91 ? 0.035 -3.235 -11.616 1.00 94.88 91 PRO A O 1
ATOM 695 N N . LEU A 1 92 ? -0.767 -5.253 -11.029 1.00 94.94 92 LEU A N 1
ATOM 696 C CA . LEU A 1 92 ? 0.486 -5.899 -10.671 1.00 94.94 92 LEU A CA 1
ATOM 697 C C . LEU A 1 92 ? 0.562 -7.299 -11.268 1.00 94.94 92 LEU A C 1
ATOM 699 O O . LEU A 1 92 ? -0.370 -8.094 -11.159 1.00 94.94 92 LEU A O 1
ATOM 703 N N . GLN A 1 93 ? 1.744 -7.654 -11.757 1.00 94.50 93 GLN A N 1
ATOM 704 C CA . GLN A 1 93 ? 2.085 -9.022 -12.133 1.00 94.50 93 GLN A CA 1
ATOM 705 C C . GLN A 1 93 ? 3.264 -9.516 -11.313 1.00 94.50 93 GLN A C 1
ATOM 707 O O . GLN A 1 93 ? 4.196 -8.767 -11.037 1.00 94.50 93 GLN A O 1
ATOM 712 N N . ALA A 1 94 ? 3.256 -10.793 -10.933 1.00 92.44 94 ALA A N 1
ATOM 713 C CA . ALA A 1 94 ? 4.395 -11.388 -10.245 1.00 92.44 94 ALA A CA 1
ATOM 714 C C . ALA A 1 94 ? 5.654 -11.312 -11.127 1.00 92.44 94 ALA A C 1
ATOM 716 O O . ALA A 1 94 ? 5.654 -11.774 -12.270 1.00 92.44 94 ALA A O 1
ATOM 717 N N . ALA A 1 95 ? 6.738 -10.762 -10.584 1.00 90.88 95 ALA A N 1
ATOM 718 C CA . ALA A 1 95 ? 8.012 -10.670 -11.280 1.00 90.88 95 ALA A CA 1
ATOM 719 C C . ALA A 1 95 ? 8.872 -11.921 -11.035 1.00 90.88 95 ALA A C 1
ATOM 721 O O . ALA A 1 95 ? 8.833 -12.553 -9.976 1.00 90.88 95 ALA A O 1
ATOM 722 N N . ALA A 1 96 ? 9.707 -12.267 -12.018 1.00 82.81 96 ALA A N 1
ATOM 723 C CA . ALA A 1 96 ? 10.709 -13.325 -11.867 1.00 82.81 96 ALA A CA 1
ATOM 724 C C . ALA A 1 96 ? 11.882 -12.901 -10.962 1.00 82.81 96 ALA A C 1
ATOM 726 O O . ALA A 1 96 ? 12.517 -13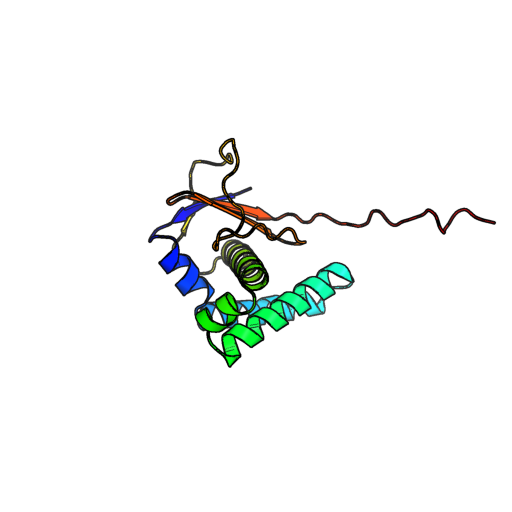.745 -10.328 1.00 82.81 96 ALA A O 1
ATOM 727 N N . VAL A 1 97 ? 12.171 -11.597 -10.902 1.00 79.06 97 VAL A N 1
ATOM 728 C CA . VAL A 1 97 ? 13.199 -11.015 -10.030 1.00 79.06 97 VAL A CA 1
ATOM 729 C C . VAL A 1 97 ? 12.718 -11.101 -8.590 1.00 79.06 97 VAL A C 1
ATOM 731 O O . VAL A 1 97 ? 11.579 -10.759 -8.323 1.00 79.06 97 VAL A O 1
ATOM 734 N N . ARG A 1 98 ? 13.563 -11.543 -7.656 1.00 74.38 98 ARG A N 1
ATOM 735 C CA . ARG A 1 98 ? 13.188 -11.629 -6.231 1.00 74.38 98 ARG A CA 1
ATOM 736 C C . ARG A 1 98 ? 14.076 -10.823 -5.304 1.00 74.38 98 ARG A C 1
ATOM 738 O O . ARG A 1 98 ? 13.630 -10.500 -4.211 1.00 74.38 98 ARG A O 1
ATOM 745 N N . ASP A 1 99 ? 15.288 -10.496 -5.734 1.00 85.75 99 ASP A N 1
ATOM 746 C CA . ASP A 1 99 ? 16.258 -9.803 -4.897 1.00 85.75 99 ASP A CA 1
ATOM 747 C C . ASP A 1 99 ? 16.061 -8.290 -4.971 1.00 85.75 99 ASP A C 1
ATOM 749 O O . ASP A 1 99 ? 15.787 -7.730 -6.036 1.00 85.75 99 ASP A O 1
ATOM 753 N N . LEU A 1 100 ? 16.192 -7.634 -3.818 1.00 85.88 100 LEU A N 1
ATOM 754 C CA . LEU A 1 100 ? 16.200 -6.180 -3.721 1.00 85.88 100 LEU A CA 1
ATOM 755 C C . LEU A 1 100 ? 17.569 -5.682 -4.215 1.00 85.88 100 LEU A C 1
ATOM 757 O O . LEU A 1 100 ? 18.593 -6.228 -3.784 1.00 85.88 100 LEU A O 1
ATOM 761 N N . PRO A 1 101 ? 17.625 -4.676 -5.103 1.00 85.25 101 PRO A N 1
ATOM 762 C CA . PRO A 1 101 ? 18.894 -4.163 -5.597 1.00 85.25 101 PRO A CA 1
ATOM 763 C C . PRO A 1 101 ? 19.720 -3.550 -4.462 1.00 85.25 101 PRO A C 1
ATOM 765 O O . PRO A 1 101 ? 19.184 -3.120 -3.440 1.00 85.25 101 PRO A O 1
ATOM 768 N N . GLN A 1 102 ? 21.043 -3.520 -4.644 1.00 86.31 102 GLN A N 1
ATOM 769 C CA . GLN A 1 102 ? 21.960 -2.838 -3.734 1.00 86.31 102 GLN A CA 1
ATOM 770 C C . GLN A 1 102 ? 22.613 -1.635 -4.437 1.00 86.31 102 GLN A C 1
ATOM 772 O O . GLN A 1 102 ? 23.232 -1.825 -5.486 1.00 86.31 102 GLN A O 1
ATOM 777 N N . PRO A 1 103 ? 22.517 -0.414 -3.874 1.00 84.62 103 PRO A N 1
ATOM 778 C CA . PRO A 1 103 ? 21.781 -0.065 -2.652 1.00 84.62 103 PRO A CA 1
ATOM 779 C C . PRO A 1 103 ? 20.259 -0.205 -2.824 1.00 84.62 103 PRO A C 1
ATOM 781 O O . PRO A 1 103 ? 19.747 -0.088 -3.938 1.00 84.62 103 PRO A O 1
ATOM 784 N N . ALA A 1 104 ? 19.557 -0.455 -1.714 1.00 83.69 104 ALA A N 1
ATOM 785 C CA . ALA A 1 104 ? 18.101 -0.555 -1.712 1.00 83.69 104 ALA A CA 1
ATOM 786 C C . ALA A 1 104 ? 17.462 0.765 -2.191 1.00 83.69 104 ALA A C 1
ATOM 788 O O . ALA A 1 104 ? 17.995 1.836 -1.871 1.00 83.69 104 ALA A O 1
ATOM 789 N N . PRO A 1 105 ? 16.335 0.719 -2.929 1.00 85.00 105 PRO A N 1
ATOM 790 C CA . PRO A 1 105 ? 15.596 1.924 -3.288 1.00 85.00 105 PRO A CA 1
ATOM 791 C C . PRO A 1 105 ? 14.999 2.592 -2.043 1.00 85.00 105 PRO A C 1
ATOM 793 O O . PRO A 1 105 ? 15.024 2.033 -0.944 1.00 85.00 105 PRO A O 1
ATOM 796 N N . ALA A 1 106 ? 14.417 3.780 -2.224 1.00 79.62 106 ALA A N 1
ATOM 797 C CA . ALA A 1 106 ? 13.589 4.377 -1.183 1.00 79.62 106 ALA A CA 1
ATOM 798 C C . ALA A 1 106 ? 12.427 3.433 -0.826 1.00 79.62 106 ALA A C 1
ATOM 800 O O . ALA A 1 106 ? 11.817 2.816 -1.706 1.00 79.62 106 ALA A O 1
ATOM 801 N N . SER A 1 107 ? 12.159 3.301 0.469 1.00 82.88 107 SER A N 1
ATOM 802 C CA . SER A 1 107 ? 10.984 2.610 0.992 1.00 82.88 107 SER A CA 1
ATOM 803 C C . SER A 1 107 ? 9.729 3.459 0.785 1.00 82.88 107 SER A C 1
ATOM 805 O O . SER A 1 107 ? 9.801 4.687 0.695 1.00 82.88 107 SER A O 1
ATOM 807 N N . GLY A 1 108 ? 8.587 2.778 0.694 1.00 88.06 108 GLY A N 1
ATOM 808 C CA . GLY A 1 108 ? 7.287 3.400 0.481 1.00 88.06 108 GLY A CA 1
ATOM 809 C C . GLY A 1 108 ? 6.964 3.668 -0.994 1.00 88.06 108 GLY A C 1
ATOM 810 O O . GLY A 1 108 ? 7.841 3.906 -1.826 1.00 88.06 108 GLY A O 1
ATOM 811 N N . LEU A 1 109 ? 5.674 3.658 -1.325 1.00 90.69 109 LEU A N 1
ATOM 812 C CA . LEU A 1 109 ? 5.150 4.022 -2.645 1.00 90.69 109 LEU A CA 1
ATOM 813 C C . LEU A 1 109 ? 5.186 5.540 -2.881 1.00 90.69 109 LEU A C 1
ATOM 815 O O . LEU A 1 109 ? 5.296 5.986 -4.021 1.00 90.69 109 LEU A O 1
ATOM 819 N N . LEU A 1 110 ? 5.137 6.342 -1.815 1.00 90.38 110 LEU A N 1
ATOM 820 C CA . LEU A 1 110 ? 5.312 7.797 -1.855 1.00 90.38 110 LEU A CA 1
ATOM 821 C C . LEU A 1 110 ? 6.771 8.222 -1.629 1.00 90.38 110 LEU A C 1
ATOM 823 O O . LEU A 1 110 ? 7.043 9.431 -1.561 1.00 90.38 110 LEU A O 1
ATOM 827 N N . GLY A 1 111 ? 7.689 7.255 -1.533 1.00 84.44 111 GLY A N 1
ATOM 828 C CA . GLY A 1 111 ? 9.121 7.456 -1.324 1.00 84.44 111 GLY A CA 1
ATOM 829 C C . GLY A 1 111 ? 9.478 7.925 0.085 1.00 84.44 111 GLY A C 1
ATOM 830 O O . GLY A 1 111 ? 10.486 8.614 0.253 1.00 84.44 111 GLY A O 1
ATOM 831 N N . THR A 1 112 ? 8.639 7.633 1.082 1.00 81.94 112 THR A N 1
ATOM 832 C CA . THR A 1 112 ? 8.933 7.932 2.483 1.00 81.94 112 THR A CA 1
ATOM 833 C C . THR A 1 112 ? 9.325 6.672 3.239 1.00 81.94 112 THR A C 1
ATOM 835 O O . THR A 1 112 ? 8.617 5.667 3.225 1.00 81.94 112 THR A O 1
ATOM 838 N N . ASP A 1 113 ? 10.445 6.746 3.962 1.00 76.06 113 ASP A N 1
ATOM 839 C CA . ASP A 1 113 ? 10.863 5.655 4.838 1.00 76.06 113 ASP A CA 1
ATOM 840 C C . ASP A 1 113 ? 9.981 5.611 6.091 1.00 76.06 113 ASP A C 1
ATOM 842 O O . ASP A 1 113 ? 10.243 6.254 7.112 1.00 76.06 113 ASP A O 1
ATOM 846 N N . ALA A 1 114 ? 8.870 4.888 5.985 1.00 65.62 114 ALA A N 1
ATOM 847 C CA . ALA A 1 114 ? 8.010 4.553 7.103 1.00 65.62 114 ALA A CA 1
ATOM 848 C C . ALA A 1 114 ? 8.424 3.180 7.645 1.00 65.62 114 ALA A C 1
ATOM 850 O O . ALA A 1 114 ? 8.025 2.138 7.129 1.00 65.62 114 ALA A O 1
ATOM 851 N N . GLN A 1 115 ? 9.243 3.179 8.698 1.00 66.00 115 GLN A N 1
ATOM 852 C CA . GLN A 1 115 ? 9.496 1.966 9.471 1.00 66.00 115 GLN A CA 1
ATOM 853 C C . GLN A 1 115 ? 8.346 1.753 10.456 1.00 66.00 115 GLN A C 1
ATOM 855 O O . GLN A 1 115 ? 8.041 2.628 11.266 1.00 66.00 115 GLN A O 1
ATOM 860 N N . GLY A 1 116 ? 7.708 0.590 10.384 1.00 63.12 116 GLY A N 1
ATOM 861 C CA . GLY A 1 116 ? 6.640 0.180 11.287 1.00 63.12 116 GLY A CA 1
ATOM 862 C C . GLY A 1 116 ? 6.493 -1.338 11.325 1.00 63.12 116 GLY A C 1
ATOM 863 O O . GLY A 1 116 ? 7.140 -2.056 10.557 1.00 63.12 116 GLY A O 1
ATOM 864 N N . GLU A 1 117 ? 5.646 -1.813 12.236 1.00 68.00 117 GLU A N 1
ATOM 865 C CA . GLU A 1 117 ? 5.126 -3.182 12.199 1.00 68.00 117 GLU A CA 1
ATOM 866 C C . GLU A 1 117 ? 4.298 -3.390 10.921 1.00 68.00 117 GLU A C 1
ATOM 868 O O . GLU A 1 117 ? 3.658 -2.451 10.446 1.00 68.00 117 GLU A O 1
ATOM 873 N N . GLY A 1 118 ? 4.298 -4.610 10.372 1.00 77.12 118 GLY A N 1
ATOM 874 C CA . GLY A 1 118 ? 3.450 -4.971 9.232 1.00 77.12 118 GLY A CA 1
ATOM 875 C C . GLY A 1 118 ? 4.251 -5.213 7.958 1.00 77.12 118 GLY A C 1
ATOM 876 O O . GLY A 1 118 ? 5.039 -6.157 7.883 1.00 77.12 118 GLY A O 1
ATOM 877 N N . ALA A 1 119 ? 4.034 -4.409 6.923 1.00 87.44 119 ALA A N 1
ATOM 878 C CA . ALA A 1 119 ? 4.703 -4.562 5.636 1.00 87.44 119 ALA A CA 1
ATOM 879 C C . ALA A 1 119 ? 5.702 -3.437 5.334 1.00 87.44 119 ALA A C 1
ATOM 881 O O . ALA A 1 119 ? 5.577 -2.304 5.783 1.00 87.44 119 ALA A O 1
ATOM 882 N N . ARG A 1 120 ? 6.708 -3.767 4.525 1.00 90.25 120 ARG A N 1
ATOM 883 C CA . ARG A 1 120 ? 7.646 -2.827 3.913 1.00 90.25 120 ARG A CA 1
ATOM 884 C C . ARG A 1 120 ? 7.547 -2.971 2.408 1.00 90.25 120 ARG A C 1
ATOM 886 O O . ARG A 1 120 ? 7.554 -4.096 1.901 1.00 90.25 120 ARG A O 1
ATOM 893 N N . CYS A 1 121 ? 7.489 -1.850 1.703 1.00 92.12 121 CYS A N 1
ATOM 894 C CA . CYS A 1 121 ? 7.563 -1.840 0.252 1.00 92.12 121 CYS A CA 1
ATOM 895 C C . CYS A 1 121 ? 8.703 -0.954 -0.245 1.00 92.12 121 CYS A C 1
ATOM 897 O O . CYS A 1 121 ? 9.111 -0.010 0.431 1.00 92.12 121 CYS A O 1
ATOM 899 N N . TRP A 1 122 ? 9.203 -1.276 -1.433 1.00 93.19 122 TRP A N 1
ATOM 900 C CA . TRP A 1 122 ? 10.177 -0.478 -2.168 1.00 93.19 122 TRP A CA 1
ATOM 901 C C . TRP A 1 122 ? 9.724 -0.363 -3.615 1.00 93.19 122 TRP A C 1
ATOM 903 O O . TRP A 1 122 ? 9.269 -1.349 -4.195 1.00 93.19 122 TRP A O 1
ATOM 913 N N . LEU A 1 123 ? 9.886 0.820 -4.200 1.00 92.19 123 LEU A N 1
ATOM 914 C CA . LEU A 1 123 ? 9.524 1.109 -5.584 1.00 92.19 123 LEU A CA 1
ATOM 915 C C . LEU A 1 123 ? 10.761 1.584 -6.353 1.00 92.19 123 LEU A C 1
ATOM 917 O O . LEU A 1 123 ? 11.445 2.520 -5.936 1.00 92.19 123 LEU A O 1
ATOM 921 N N . GLN A 1 124 ? 11.037 0.968 -7.504 1.00 90.81 124 GLN A N 1
ATOM 922 C CA . GLN A 1 124 ? 12.074 1.427 -8.428 1.00 90.81 124 GLN A CA 1
ATOM 923 C C . GLN A 1 124 ? 11.656 1.178 -9.876 1.00 90.81 124 GLN A C 1
ATOM 925 O O . GLN A 1 124 ? 11.605 0.039 -10.339 1.00 90.81 124 GLN A O 1
ATOM 930 N N . GLY A 1 125 ? 11.402 2.258 -10.615 1.00 89.88 125 GLY A N 1
ATOM 931 C CA . GLY A 1 125 ? 10.875 2.153 -11.974 1.00 89.88 125 GLY A CA 1
ATOM 932 C C . GLY A 1 125 ? 9.522 1.440 -11.968 1.00 89.88 125 GLY A C 1
ATOM 933 O O . GLY A 1 125 ? 8.590 1.900 -11.316 1.00 89.88 125 GLY A O 1
ATOM 934 N N . GLU A 1 126 ? 9.437 0.314 -12.672 1.00 92.75 126 GLU A N 1
ATOM 935 C CA . GLU A 1 126 ? 8.226 -0.513 -12.780 1.00 92.75 126 GLU A CA 1
ATOM 936 C C . GLU A 1 126 ? 8.193 -1.676 -11.782 1.00 92.75 126 GLU A C 1
ATOM 938 O O . GLU A 1 126 ? 7.278 -2.492 -11.826 1.00 92.75 126 GLU A O 1
ATOM 943 N N . LEU A 1 127 ? 9.191 -1.784 -10.903 1.00 94.19 127 LEU A N 1
ATOM 944 C CA . LEU A 1 127 ? 9.287 -2.875 -9.943 1.00 94.19 127 LEU A CA 1
ATOM 945 C C . LEU A 1 127 ? 8.869 -2.424 -8.548 1.00 94.19 127 LEU A C 1
ATOM 947 O O . LEU A 1 127 ? 9.304 -1.378 -8.055 1.00 94.19 127 LEU A O 1
ATOM 951 N N . VAL A 1 128 ? 8.064 -3.266 -7.906 1.00 94.50 128 VAL A N 1
ATOM 952 C CA . VAL A 1 128 ? 7.626 -3.126 -6.520 1.00 94.50 128 VAL A CA 1
ATOM 953 C C . VAL A 1 128 ? 8.075 -4.352 -5.744 1.00 94.50 128 VAL A C 1
ATOM 955 O O . VAL A 1 128 ? 7.641 -5.466 -6.031 1.00 94.50 128 VAL A O 1
ATOM 958 N N . TRP A 1 129 ? 8.911 -4.155 -4.731 1.00 94.44 129 TRP A N 1
ATOM 959 C CA . TRP A 1 129 ? 9.262 -5.201 -3.776 1.00 94.44 129 TRP A CA 1
ATOM 960 C C . TRP A 1 129 ? 8.398 -5.049 -2.540 1.00 94.44 129 TRP A C 1
ATOM 962 O O . TRP A 1 129 ? 8.243 -3.948 -2.019 1.00 94.44 129 TRP A O 1
ATOM 972 N N . LEU A 1 130 ? 7.882 -6.166 -2.049 1.00 92.81 130 LEU A N 1
ATOM 973 C CA . LEU A 1 130 ? 7.068 -6.237 -0.850 1.00 92.81 130 LEU A CA 1
ATOM 974 C C . LEU A 1 130 ? 7.677 -7.255 0.112 1.00 92.81 130 LEU A C 1
ATOM 976 O O . LEU A 1 130 ? 7.934 -8.413 -0.230 1.00 92.81 130 LEU A O 1
ATOM 980 N N . SER A 1 131 ? 7.896 -6.840 1.350 1.00 89.81 131 SER A N 1
ATOM 981 C CA . SER A 1 131 ? 8.266 -7.729 2.441 1.00 89.81 131 SER A CA 1
ATOM 982 C C . SER A 1 131 ? 7.271 -7.572 3.572 1.00 89.81 131 SER A C 1
ATOM 984 O O . SER A 1 131 ? 7.089 -6.483 4.098 1.00 89.81 131 SER A O 1
ATOM 986 N N . ARG A 1 132 ? 6.652 -8.674 3.982 1.00 84.56 132 ARG A N 1
ATOM 987 C CA . ARG A 1 132 ? 5.829 -8.713 5.189 1.00 84.56 132 ARG A CA 1
ATOM 988 C C . ARG A 1 132 ? 6.761 -8.970 6.372 1.00 84.56 132 ARG A C 1
ATOM 990 O O . ARG A 1 132 ? 7.338 -10.050 6.491 1.00 84.56 132 ARG A O 1
ATOM 997 N N . CYS A 1 133 ? 6.961 -7.953 7.193 1.00 68.94 133 CYS A N 1
ATOM 998 C CA . CYS A 1 133 ? 7.803 -7.961 8.378 1.00 68.94 133 CYS A CA 1
ATOM 999 C C . CYS A 1 133 ? 6.909 -7.995 9.622 1.00 68.94 133 CYS A C 1
ATOM 1001 O O . CYS A 1 133 ? 6.557 -6.962 10.185 1.00 68.94 133 CYS A O 1
ATOM 1003 N N . ARG A 1 134 ? 6.599 -9.196 10.121 1.00 57.03 134 ARG A N 1
ATOM 1004 C CA . ARG A 1 134 ? 6.265 -9.329 11.545 1.00 57.03 134 ARG A CA 1
ATOM 1005 C C . ARG A 1 134 ? 7.567 -9.248 12.334 1.00 57.03 134 ARG A C 1
ATOM 1007 O O . ARG A 1 134 ? 8.124 -10.269 12.726 1.00 57.03 134 ARG A O 1
ATOM 1014 N N . GLU A 1 135 ? 8.103 -8.042 12.497 1.00 46.50 135 GLU A N 1
ATOM 1015 C CA . GLU A 1 135 ? 9.029 -7.815 13.601 1.00 46.50 135 GLU A CA 1
ATOM 1016 C C . GLU A 1 135 ? 8.179 -7.846 14.868 1.00 46.50 135 GLU A C 1
ATOM 1018 O O . GLU A 1 135 ? 7.477 -6.893 15.179 1.00 46.50 135 GLU A O 1
ATOM 1023 N N . VAL A 1 136 ? 8.184 -8.989 15.555 1.00 44.12 136 VAL A N 1
ATOM 1024 C CA . VAL A 1 136 ? 7.682 -9.080 16.925 1.00 44.12 136 VAL A CA 1
ATOM 1025 C C . VAL A 1 136 ? 8.638 -8.239 17.762 1.00 44.12 136 VAL A C 1
ATOM 1027 O O . VAL A 1 136 ? 9.702 -8.719 18.159 1.00 44.12 136 VAL A O 1
ATOM 1030 N N . THR A 1 137 ? 8.319 -6.967 17.991 1.00 45.72 137 THR A N 1
ATOM 1031 C CA . THR A 1 137 ? 9.059 -6.152 18.957 1.00 45.72 137 THR A CA 1
ATOM 1032 C C . THR A 1 137 ? 8.600 -6.497 20.368 1.00 45.72 137 THR A C 1
ATOM 1034 O O . THR A 1 137 ? 8.127 -5.640 21.097 1.00 45.72 137 THR A O 1
ATOM 1037 N N . ASP A 1 138 ? 8.774 -7.757 20.758 1.00 42.62 138 ASP A N 1
ATOM 1038 C CA . ASP A 1 138 ? 8.775 -8.180 22.154 1.00 42.62 138 ASP A CA 1
ATOM 1039 C C . ASP A 1 138 ? 10.179 -8.706 22.472 1.00 42.62 138 ASP A C 1
ATOM 1041 O O . ASP A 1 138 ? 10.413 -9.889 22.722 1.00 42.62 138 ASP A O 1
ATOM 1045 N N . GLN A 1 139 ? 11.152 -7.793 22.543 1.00 41.59 139 GLN A N 1
ATOM 1046 C CA . GLN A 1 139 ? 12.033 -7.910 23.699 1.00 41.59 139 GLN A CA 1
ATOM 1047 C C . GLN A 1 139 ? 11.195 -7.456 24.884 1.00 41.59 139 GLN A C 1
ATOM 1049 O O . GLN A 1 139 ? 11.167 -6.275 25.217 1.00 41.59 139 GLN A O 1
ATOM 1054 N N . ALA A 1 140 ? 10.469 -8.404 25.484 1.00 43.06 140 ALA A N 1
ATOM 1055 C CA . ALA A 1 140 ? 9.939 -8.222 26.818 1.00 43.06 140 ALA A CA 1
ATOM 1056 C C . ALA A 1 140 ? 11.104 -7.726 27.680 1.00 43.06 140 ALA A C 1
ATOM 1058 O O . ALA A 1 140 ? 12.083 -8.451 27.884 1.00 43.06 140 ALA A O 1
ATOM 1059 N N . ASP A 1 141 ? 11.039 -6.470 28.116 1.00 47.38 141 ASP A N 1
ATOM 1060 C CA . ASP A 1 141 ? 12.012 -5.924 29.043 1.00 47.38 141 ASP A CA 1
ATOM 1061 C C . ASP A 1 141 ? 11.832 -6.645 30.385 1.00 47.38 141 ASP A C 1
ATOM 1063 O O . ASP A 1 141 ? 11.060 -6.255 31.259 1.00 47.38 141 ASP A O 1
ATOM 1067 N N . MET A 1 142 ? 12.534 -7.766 30.523 1.00 45.28 142 MET A N 1
ATOM 1068 C CA . MET A 1 142 ? 12.569 -8.576 31.732 1.00 45.28 142 MET A CA 1
ATOM 1069 C C . MET A 1 142 ? 13.461 -7.969 32.823 1.00 45.28 142 MET A C 1
ATOM 1071 O O . MET A 1 142 ? 13.628 -8.592 33.877 1.00 45.28 142 MET A O 1
ATOM 1075 N N . SER A 1 143 ? 14.011 -6.761 32.627 1.00 52.47 143 SER A N 1
ATOM 1076 C CA . SER A 1 143 ? 14.825 -6.090 33.649 1.00 52.47 143 SER A CA 1
ATOM 1077 C C . SER A 1 143 ? 14.038 -5.773 34.928 1.00 52.47 143 SER A C 1
ATOM 1079 O O . SER A 1 143 ? 14.645 -5.584 35.979 1.00 52.47 143 SER A O 1
ATOM 1081 N N . GLN A 1 144 ? 12.698 -5.811 34.884 1.00 49.34 144 GLN A N 1
ATOM 1082 C CA . GLN A 1 144 ? 11.833 -5.624 36.057 1.00 49.34 144 GLN A CA 1
ATOM 1083 C C . GLN A 1 144 ? 11.336 -6.924 36.721 1.00 49.34 144 GLN A C 1
ATOM 1085 O O . GLN A 1 144 ? 10.540 -6.861 37.657 1.00 49.34 144 GLN A O 1
ATOM 1090 N N . HIS A 1 145 ? 11.784 -8.111 36.291 1.00 47.59 145 HIS A N 1
ATOM 1091 C CA . HIS A 1 145 ? 11.349 -9.392 36.884 1.00 47.59 145 HIS A CA 1
ATOM 1092 C C . HIS A 1 145 ? 12.411 -10.126 37.715 1.00 47.59 145 HIS A C 1
ATOM 1094 O O . HIS A 1 145 ? 12.117 -11.176 38.282 1.00 47.59 145 HIS A O 1
ATOM 1100 N N . TRP A 1 146 ? 13.601 -9.543 37.885 1.00 49.16 146 TRP A N 1
ATOM 1101 C CA . TRP A 1 146 ? 14.667 -10.094 38.734 1.00 49.16 146 TRP A CA 1
ATOM 1102 C C . TRP A 1 146 ? 15.213 -9.059 39.722 1.00 49.16 146 TRP A C 1
ATOM 1104 O O . TRP A 1 146 ? 16.384 -8.696 39.688 1.00 49.16 146 TRP A O 1
ATOM 1114 N N . GLY A 1 147 ? 14.349 -8.589 40.619 1.00 44.06 147 GLY A N 1
ATOM 1115 C CA . GLY A 1 147 ? 14.738 -7.765 41.763 1.00 44.06 147 GLY A CA 1
ATOM 1116 C C . GLY A 1 147 ? 13.874 -8.085 42.975 1.00 44.06 147 GLY A C 1
ATOM 1117 O O . GLY A 1 147 ? 12.937 -7.350 43.270 1.00 44.06 147 GLY A O 1
ATOM 1118 N N . SER A 1 148 ? 14.152 -9.226 43.612 1.00 45.94 148 SER A N 1
ATOM 1119 C CA . SER A 1 148 ? 13.765 -9.515 45.003 1.00 45.94 148 SER A CA 1
ATOM 1120 C C . SER A 1 148 ? 14.843 -9.005 45.949 1.00 45.94 148 SER A C 1
ATOM 1122 O O . SER A 1 148 ? 16.029 -9.113 45.563 1.00 45.94 148 SER A O 1
#

Radius of gyration: 16.55 Å; chains: 1; bounding box: 36×30×60 Å

pLDDT: mean 84.7, std 14.76, range [41.59, 96.69]

Secondary structure (DSSP, 8-state):
-EEEEESS-HHHHHHHHTSHHHHHHHHHHHHHHHTT---HHHHHHHHHHHHHHHHHHHH-HHHHHHH-HHHHHHHHHHHHHHHHHHT---SEEE-S--SPPSSPPPBSTTS-----SEEEEEEETTEEEEEEE--------GGGSS--

Foldseek 3Di:
DFKKFFLDDLVQQLCVCLDPVLLVVCVVVLVVVVVVDPDPQVVVLSVLLVVLSVCCVPPNDVRSCVVCVLSSQVNSLQSVVVCVVVVNDGRIDTDPDQDADPVHAQWGSSSHPRDGQFKIWHDDTRMIHIDGDRPVPPPPPCVVVPDD